Protein AF-A0A7X6V976-F1 (afdb_monom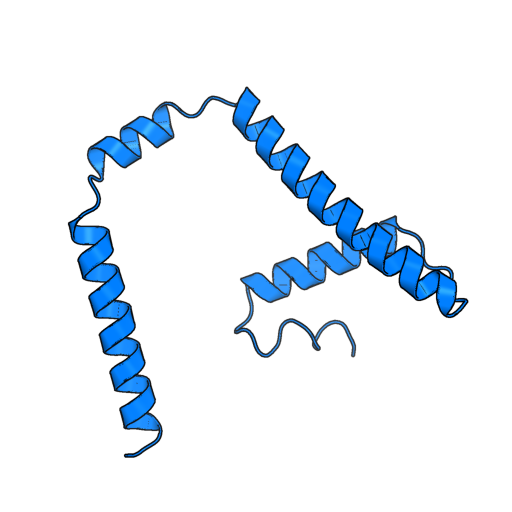er)

pLDDT: mean 83.41, std 12.26, range [44.69, 95.56]

Secondary structure (DSSP, 8-state):
--HHHHHHHHHHHHHHHHHHHHHH--HHHHHHHHHT--HHHHHHHHHHHHHHHHHHHHHHHHHHHHTT----HHHHHHHHHHHHHHHHHS-TTTTTTGGG-

Sequence (101 aa):
MNTKQKNALKLIFTTLLLVLLYRRMDWMRFASILRGIRPVPLLGFYFICILNMWMSSLRWRMLLQADDLHISTSKLFTSHWIASFFNFCMPSNIGGDVYRV

Solvent-accessible surface area (backbone atoms only — not comparable to full-atom values): 5809 Å² total; per-residue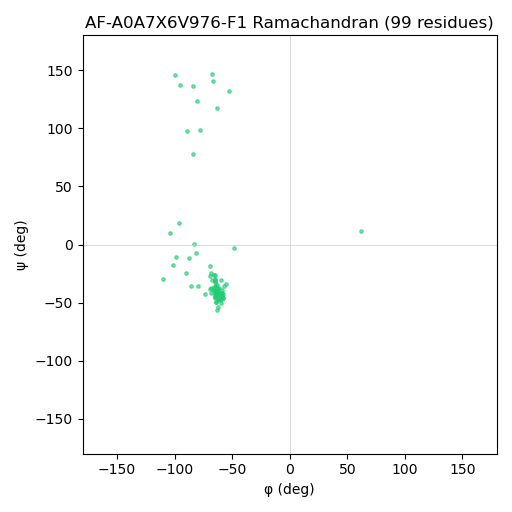 (Å²): 134,55,73,67,57,57,52,51,50,50,51,52,51,54,52,50,51,50,51,56,52,56,74,71,52,58,64,68,62,52,52,52,51,62,73,64,63,56,68,66,67,51,50,51,50,54,50,51,53,52,50,53,52,45,53,51,24,48,53,53,39,57,55,33,49,75,71,74,44,88,64,59,59,67,60,42,33,54,50,49,51,52,39,52,50,32,47,74,76,34,69,90,85,49,26,78,58,68,81,75,112

Mean predicted aligned error: 8.91 Å

Radius of gyration: 20.47 Å; Cα contacts (8 Å, |Δi|>4): 37; chains: 1; bounding box: 47×19×51 Å

Foldseek 3Di:
DDPVVVVVVVVVVVVVVVVVVVVPDDPVVVVVVVVVDDVVVVVVVVVVVLVVLLVVLVVVCVVCVVVVRRDDSVVSSVLSVQLVVLCVVDDNPCSNCVSVD

Structure (mmCIF, N/CA/C/O backbone):
data_AF-A0A7X6V976-F1
#
_entry.id   AF-A0A7X6V976-F1
#
loop_
_atom_site.group_PDB
_atom_site.id
_atom_site.type_symbol
_atom_site.label_atom_id
_atom_site.label_alt_id
_atom_site.label_comp_id
_atom_site.label_asym_id
_atom_site.label_entity_id
_atom_site.label_seq_id
_atom_site.pdbx_PDB_ins_code
_atom_site.Cartn_x
_atom_site.Cartn_y
_atom_site.Cartn_z
_atom_site.occupancy
_atom_site.B_iso_or_equiv
_atom_site.auth_seq_id
_atom_site.auth_comp_id
_atom_site.auth_asym_id
_atom_site.auth_atom_id
_atom_site.pdbx_PDB_model_num
ATOM 1 N N . MET A 1 1 ? -29.336 3.501 -24.821 1.00 56.59 1 MET A N 1
ATOM 2 C CA . MET A 1 1 ? -28.045 2.773 -24.871 1.00 56.59 1 MET A CA 1
ATOM 3 C C . MET A 1 1 ? -28.020 1.748 -23.749 1.00 56.59 1 MET A C 1
ATOM 5 O O . MET A 1 1 ? -28.111 2.128 -22.584 1.00 56.59 1 MET A O 1
ATOM 9 N N . ASN A 1 2 ? -28.012 0.469 -24.118 1.00 67.56 2 ASN A N 1
ATOM 10 C CA . ASN A 1 2 ? -28.249 -0.670 -23.229 1.00 67.56 2 ASN A CA 1
ATOM 11 C C . ASN A 1 2 ? -27.096 -0.818 -22.209 1.00 67.56 2 ASN A C 1
ATOM 13 O O . ASN A 1 2 ? -25.947 -0.522 -22.548 1.00 67.56 2 ASN A O 1
ATOM 17 N N . THR A 1 3 ? -27.352 -1.272 -20.977 1.00 72.75 3 THR A N 1
ATOM 18 C CA . THR A 1 3 ? -26.330 -1.348 -19.902 1.00 72.75 3 THR A CA 1
ATOM 19 C C . THR A 1 3 ? -25.102 -2.166 -20.327 1.00 72.75 3 THR A C 1
ATOM 21 O O . THR A 1 3 ? -23.966 -1.797 -20.033 1.00 72.75 3 THR A O 1
ATOM 24 N N . LYS A 1 4 ? -25.316 -3.206 -21.144 1.00 76.56 4 LYS A N 1
ATOM 25 C CA . LYS A 1 4 ? -24.248 -4.021 -21.748 1.00 76.56 4 LYS A CA 1
ATOM 26 C C . LYS A 1 4 ? -23.342 -3.221 -22.699 1.00 76.56 4 LYS A C 1
ATOM 28 O O . LYS A 1 4 ? -22.129 -3.390 -22.665 1.00 76.56 4 LYS A O 1
ATOM 33 N N . GLN A 1 5 ? -23.907 -2.308 -23.494 1.00 78.69 5 GLN A N 1
ATOM 34 C CA . GLN A 1 5 ? -23.151 -1.472 -24.440 1.00 78.69 5 GLN A CA 1
ATOM 35 C C . GLN A 1 5 ? -22.273 -0.443 -23.715 1.00 78.69 5 GLN A C 1
ATOM 37 O O . GLN A 1 5 ? -21.138 -0.207 -24.118 1.00 78.69 5 GLN A O 1
ATOM 42 N N . LYS A 1 6 ? -22.766 0.136 -22.611 1.00 81.31 6 LYS A N 1
ATOM 43 C CA . LYS A 1 6 ? -21.985 1.069 -21.781 1.00 81.31 6 LYS A CA 1
ATOM 44 C C . LYS A 1 6 ? -20.784 0.377 -21.127 1.00 81.31 6 LYS A C 1
ATOM 46 O O . LYS A 1 6 ? -19.694 0.942 -21.115 1.00 81.31 6 LYS A O 1
ATOM 51 N N . ASN A 1 7 ? -20.967 -0.843 -20.620 1.00 87.25 7 ASN A N 1
ATOM 52 C CA . ASN A 1 7 ? -19.885 -1.611 -19.998 1.00 87.25 7 ASN A CA 1
ATOM 53 C C . ASN A 1 7 ? -18.839 -2.059 -21.025 1.00 87.25 7 ASN A C 1
ATOM 55 O O . ASN A 1 7 ? -17.647 -1.928 -20.764 1.00 87.25 7 ASN A O 1
ATOM 59 N N . ALA A 1 8 ? -19.273 -2.511 -22.206 1.00 91.00 8 ALA A N 1
ATOM 60 C CA . ALA A 1 8 ? -18.367 -2.859 -23.298 1.00 91.00 8 ALA A CA 1
ATOM 61 C C . ALA A 1 8 ? -17.519 -1.655 -23.743 1.00 91.00 8 ALA A C 1
ATOM 63 O O . ALA A 1 8 ? -16.307 -1.781 -23.886 1.00 91.00 8 ALA A O 1
ATOM 64 N N . LEU A 1 9 ? -18.128 -0.471 -23.883 1.00 91.81 9 LEU A N 1
ATOM 65 C CA . LEU A 1 9 ? -17.403 0.747 -24.252 1.00 91.81 9 LEU A CA 1
ATOM 66 C C . LEU A 1 9 ? -16.374 1.155 -23.189 1.00 91.81 9 LEU A C 1
ATOM 68 O O . LEU A 1 9 ? -15.245 1.492 -23.536 1.00 91.81 9 LEU A O 1
ATOM 72 N N . LYS A 1 10 ? -16.740 1.089 -21.901 1.00 88.19 10 LYS A N 1
ATOM 73 C CA . LYS A 1 10 ? -15.798 1.330 -20.796 1.00 88.19 10 LYS A CA 1
ATOM 74 C C . LYS A 1 10 ? -14.619 0.366 -20.854 1.00 88.19 10 LYS A C 1
ATOM 76 O O . LYS A 1 10 ? -13.485 0.811 -20.752 1.00 88.19 10 LYS A O 1
ATOM 81 N N . LEU A 1 11 ? -14.885 -0.924 -21.060 1.00 93.44 11 LEU A N 1
ATOM 82 C CA . LEU A 1 11 ? -13.843 -1.943 -21.132 1.00 93.44 11 LEU A CA 1
ATOM 83 C C . LEU A 1 11 ? -12.889 -1.677 -22.301 1.00 93.44 11 LEU A C 1
ATOM 85 O O . LEU A 1 11 ? -11.683 -1.631 -22.091 1.00 93.44 11 LEU A O 1
ATOM 89 N N . ILE A 1 12 ? -13.421 -1.391 -23.493 1.00 95.06 12 ILE A N 1
ATOM 90 C CA . ILE A 1 12 ? -12.618 -1.026 -24.669 1.00 95.06 12 ILE A CA 1
ATOM 91 C C . ILE A 1 12 ? -11.773 0.219 -24.389 1.00 95.06 12 ILE A C 1
ATOM 93 O O . ILE A 1 12 ? -10.584 0.231 -24.696 1.00 95.06 12 ILE A O 1
ATOM 97 N N . PHE A 1 13 ? -12.358 1.254 -23.785 1.00 95.25 13 PHE A N 1
ATOM 98 C CA . PHE A 1 13 ? -11.645 2.489 -23.471 1.00 95.25 13 PHE A CA 1
ATOM 99 C C . PHE A 1 13 ? -10.526 2.263 -22.444 1.00 95.25 13 PHE A C 1
ATOM 101 O O . PHE A 1 13 ? -9.404 2.722 -22.651 1.00 95.25 13 PHE A O 1
ATOM 108 N N . THR A 1 14 ? -10.793 1.508 -21.374 1.00 93.56 14 THR A N 1
ATOM 109 C CA . THR A 1 14 ? -9.783 1.136 -20.374 1.00 93.56 14 THR A CA 1
ATOM 110 C C . THR A 1 14 ? -8.664 0.308 -21.002 1.00 93.56 14 THR A C 1
ATOM 112 O O . THR A 1 14 ? -7.493 0.618 -2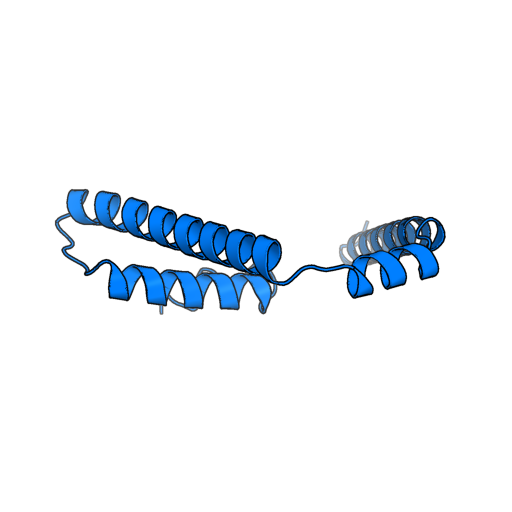0.789 1.00 93.56 14 THR A O 1
ATOM 115 N N . THR A 1 15 ? -8.988 -0.698 -21.819 1.00 95.31 15 THR A N 1
ATOM 116 C CA . THR A 1 15 ? -7.986 -1.513 -22.519 1.00 95.31 15 THR A CA 1
ATOM 117 C C . THR A 1 15 ? -7.155 -0.672 -23.483 1.00 95.31 15 THR A C 1
ATOM 119 O O . THR 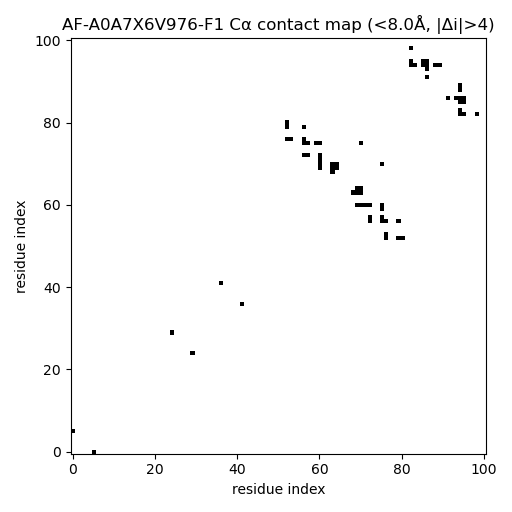A 1 15 ? -5.932 -0.777 -23.473 1.00 95.31 15 THR A O 1
ATOM 122 N N . LEU A 1 16 ? -7.785 0.201 -24.274 1.00 95.56 16 LEU A N 1
ATOM 123 C CA . LEU A 1 16 ? -7.090 1.108 -25.186 1.00 95.56 16 LEU A CA 1
ATOM 124 C C . LEU A 1 16 ? -6.103 2.001 -24.427 1.00 95.56 16 LEU A C 1
ATOM 126 O O . LEU A 1 16 ? -4.954 2.143 -24.840 1.00 95.56 16 LEU A O 1
ATOM 130 N N . LEU A 1 17 ? -6.537 2.571 -23.303 1.00 94.50 17 LEU A N 1
ATOM 131 C CA . LEU A 1 17 ? -5.711 3.447 -22.481 1.00 94.50 17 LEU A CA 1
ATOM 132 C C . LEU A 1 17 ? -4.519 2.696 -21.872 1.00 94.50 17 LEU A C 1
ATOM 134 O O . LEU A 1 17 ? -3.397 3.198 -21.926 1.00 94.50 17 LEU A O 1
ATOM 138 N N . LEU A 1 18 ? -4.730 1.471 -21.379 1.00 94.88 18 LEU A N 1
ATOM 139 C CA . LEU A 1 18 ? -3.650 0.607 -20.895 1.00 94.88 18 LEU A CA 1
ATOM 140 C C . LEU A 1 18 ? -2.658 0.262 -22.011 1.00 94.88 18 LEU A C 1
ATOM 142 O O . LEU A 1 18 ? -1.453 0.393 -21.814 1.00 94.88 18 LEU A O 1
ATOM 146 N N . VAL A 1 19 ? -3.137 -0.120 -23.197 1.00 95.12 19 VAL A N 1
ATOM 147 C CA . VAL A 1 19 ? -2.269 -0.432 -24.345 1.00 95.12 19 VAL A CA 1
ATOM 148 C C . VAL A 1 19 ? -1.440 0.786 -24.751 1.00 95.12 19 VAL A C 1
ATOM 150 O O . VAL A 1 19 ? -0.236 0.661 -24.973 1.00 95.12 19 VAL A O 1
ATOM 153 N N . LEU A 1 20 ? -2.046 1.975 -24.810 1.00 94.56 20 LEU A N 1
ATOM 154 C CA . LEU A 1 20 ? -1.328 3.213 -25.119 1.00 94.56 20 LEU A CA 1
ATOM 155 C C . LEU A 1 20 ? -0.259 3.539 -24.070 1.00 94.56 20 LEU A C 1
ATOM 157 O O . LEU A 1 20 ? 0.849 3.932 -24.445 1.00 94.56 20 LEU A O 1
ATOM 161 N N . LEU A 1 21 ? -0.570 3.349 -22.785 1.00 93.00 21 LEU A N 1
ATOM 162 C CA . LEU A 1 21 ? 0.368 3.544 -21.682 1.00 93.00 21 LEU A CA 1
ATOM 163 C C . LEU A 1 21 ? 1.555 2.580 -21.799 1.00 93.00 21 LEU A C 1
ATOM 165 O O . LEU A 1 21 ? 2.701 3.022 -21.861 1.00 93.00 21 LEU A O 1
ATOM 169 N N . TYR A 1 22 ? 1.288 1.277 -21.910 1.00 91.19 22 TYR A N 1
ATOM 170 C CA . TYR A 1 22 ? 2.328 0.251 -21.994 1.00 91.19 22 TYR A CA 1
ATOM 171 C C . TYR A 1 22 ? 3.176 0.364 -23.261 1.00 91.19 22 TYR A C 1
ATOM 173 O O . TYR A 1 22 ? 4.371 0.087 -23.218 1.00 91.19 22 TYR A O 1
ATOM 181 N N . ARG A 1 23 ? 2.611 0.841 -24.377 1.00 91.50 23 ARG A N 1
ATOM 182 C CA . ARG A 1 23 ? 3.381 1.091 -25.606 1.00 91.50 23 ARG A CA 1
ATOM 183 C C . ARG A 1 23 ? 4.406 2.218 -25.444 1.00 91.50 23 ARG A C 1
ATOM 185 O O . ARG A 1 23 ? 5.388 2.257 -26.178 1.00 91.50 23 ARG A O 1
ATOM 192 N N . ARG A 1 24 ? 4.171 3.159 -24.525 1.00 88.69 24 ARG A N 1
ATOM 193 C CA . ARG A 1 24 ? 5.108 4.248 -24.201 1.00 88.69 24 ARG A CA 1
ATOM 194 C C . ARG A 1 24 ? 6.126 3.850 -23.128 1.00 88.69 24 ARG A C 1
ATOM 196 O O . ARG A 1 24 ? 7.072 4.604 -22.915 1.00 88.69 24 ARG A O 1
ATOM 203 N N . MET A 1 25 ? 5.945 2.714 -22.450 1.00 88.94 25 MET A N 1
ATOM 204 C CA . MET A 1 25 ? 6.864 2.260 -21.410 1.00 88.94 25 MET A CA 1
ATOM 205 C C . MET A 1 25 ? 8.089 1.576 -22.016 1.00 88.94 25 MET A C 1
ATOM 207 O O . MET A 1 25 ? 7.984 0.588 -22.737 1.00 88.94 25 MET A O 1
ATOM 211 N N . ASP A 1 26 ? 9.269 2.085 -21.669 1.00 89.81 26 ASP A N 1
ATOM 212 C CA . ASP A 1 26 ? 10.532 1.407 -21.937 1.00 89.81 26 ASP A CA 1
ATOM 213 C C . ASP A 1 26 ? 10.737 0.293 -20.901 1.00 89.81 26 ASP A C 1
ATOM 215 O O . ASP A 1 26 ? 11.163 0.523 -19.764 1.00 89.81 26 ASP A O 1
ATOM 219 N N . TRP A 1 27 ? 10.409 -0.931 -21.309 1.00 88.31 27 TRP A N 1
ATOM 220 C CA . TRP A 1 27 ? 10.545 -2.130 -20.485 1.00 88.31 27 TRP A CA 1
ATOM 221 C C . TRP A 1 27 ? 11.988 -2.395 -20.044 1.00 88.31 27 TRP A C 1
ATOM 223 O O . TRP A 1 27 ? 12.207 -2.918 -18.949 1.00 88.31 27 TRP A O 1
ATOM 233 N N . MET A 1 28 ? 12.978 -2.009 -20.854 1.00 88.44 28 MET A N 1
ATOM 234 C CA . MET A 1 28 ? 14.389 -2.232 -20.545 1.00 88.44 28 MET A CA 1
ATOM 235 C C . MET A 1 28 ? 14.856 -1.278 -19.446 1.00 88.44 28 MET A C 1
ATOM 237 O O . MET A 1 28 ? 15.504 -1.700 -18.483 1.00 88.44 28 MET A O 1
ATOM 241 N N . ARG A 1 29 ? 14.446 -0.008 -19.531 1.00 88.44 29 ARG A N 1
ATOM 242 C CA . ARG A 1 29 ? 14.679 0.980 -18.471 1.00 88.44 29 ARG A CA 1
ATOM 243 C C . ARG A 1 29 ? 13.916 0.643 -17.188 1.00 88.44 29 ARG A C 1
ATOM 245 O O . ARG A 1 29 ? 14.441 0.833 -16.096 1.00 88.44 29 ARG A O 1
ATOM 252 N N . PHE A 1 30 ? 12.703 0.108 -17.291 1.00 89.25 30 PHE A N 1
ATOM 253 C CA . PHE A 1 30 ? 11.956 -0.363 -16.123 1.00 89.25 30 PHE A CA 1
ATOM 254 C C . PHE A 1 30 ? 12.682 -1.516 -15.408 1.00 89.25 30 PHE A C 1
ATOM 256 O O . PHE A 1 30 ? 12.844 -1.490 -14.186 1.00 89.25 30 PHE A O 1
ATOM 263 N N . ALA A 1 31 ? 13.196 -2.491 -16.164 1.00 90.62 31 ALA A N 1
ATOM 264 C CA . ALA A 1 31 ? 13.957 -3.608 -15.611 1.00 90.62 31 ALA A CA 1
ATOM 265 C C . ALA A 1 31 ? 15.278 -3.166 -14.957 1.00 90.62 31 ALA A C 1
ATOM 267 O O . ALA A 1 31 ? 15.666 -3.721 -13.926 1.00 90.62 31 ALA A O 1
ATOM 268 N N . SER A 1 32 ? 15.969 -2.164 -15.512 1.00 90.81 32 SER A N 1
ATOM 269 C CA . SER A 1 32 ? 17.196 -1.640 -14.900 1.00 90.81 32 SER A CA 1
ATOM 270 C C . SER A 1 32 ? 16.920 -0.902 -13.588 1.00 90.81 32 SER A C 1
ATOM 272 O O . SER A 1 32 ? 17.666 -1.088 -12.627 1.00 90.81 32 SER A O 1
ATOM 274 N N . ILE A 1 33 ? 15.812 -0.158 -13.499 1.00 89.69 33 ILE A N 1
ATOM 275 C CA . ILE A 1 33 ? 15.354 0.464 -12.247 1.00 89.69 33 ILE A CA 1
ATOM 276 C C . ILE A 1 33 ? 15.061 -0.607 -11.191 1.00 89.69 33 ILE A C 1
ATOM 278 O O . ILE A 1 33 ? 15.544 -0.487 -10.068 1.00 89.69 33 ILE A O 1
ATOM 282 N N . LEU A 1 34 ? 14.338 -1.674 -11.555 1.00 88.44 34 LEU A N 1
ATOM 283 C CA . LEU A 1 34 ? 14.037 -2.802 -10.661 1.00 88.44 34 LEU A CA 1
ATOM 284 C C . LEU A 1 34 ? 15.303 -3.474 -10.113 1.00 88.44 34 LEU A C 1
ATOM 286 O O . LEU A 1 34 ? 15.379 -3.767 -8.922 1.00 88.44 34 LEU A O 1
ATOM 290 N N . ARG A 1 35 ? 16.319 -3.681 -10.957 1.00 90.50 35 ARG A N 1
ATOM 291 C CA . ARG A 1 35 ? 17.614 -4.244 -10.528 1.00 90.50 35 ARG A CA 1
ATOM 292 C C . ARG A 1 35 ? 18.418 -3.286 -9.648 1.00 90.50 35 ARG A C 1
ATOM 294 O O . ARG A 1 35 ? 19.225 -3.737 -8.844 1.00 90.50 35 ARG A O 1
ATOM 301 N N . GLY A 1 36 ? 18.209 -1.979 -9.800 1.00 89.88 36 GLY A N 1
ATOM 302 C CA . GLY A 1 36 ? 18.856 -0.937 -9.005 1.00 89.88 36 GLY A CA 1
ATOM 303 C C . GLY A 1 36 ? 18.193 -0.660 -7.652 1.00 89.88 36 GLY A C 1
ATOM 304 O O . GLY A 1 36 ? 18.664 0.223 -6.930 1.00 89.88 36 GLY A O 1
ATOM 305 N N . ILE A 1 37 ? 17.111 -1.368 -7.298 1.00 89.62 37 ILE A N 1
ATOM 306 C CA . ILE A 1 37 ? 16.401 -1.152 -6.033 1.00 89.62 37 ILE A CA 1
ATOM 307 C C . ILE A 1 37 ? 17.333 -1.472 -4.864 1.00 89.62 37 ILE A C 1
ATOM 309 O O . ILE A 1 37 ? 17.768 -2.604 -4.664 1.00 89.62 37 ILE A O 1
ATOM 313 N N . ARG A 1 38 ? 17.613 -0.450 -4.052 1.00 90.44 38 ARG A N 1
ATOM 314 C CA . ARG A 1 38 ? 18.364 -0.608 -2.808 1.00 90.44 38 ARG A CA 1
ATOM 315 C C . ARG A 1 38 ? 17.413 -1.044 -1.685 1.00 90.44 38 ARG A C 1
ATOM 317 O O . ARG A 1 38 ? 16.351 -0.438 -1.535 1.00 90.44 38 ARG A O 1
ATOM 324 N N . PRO A 1 39 ? 17.795 -2.018 -0.843 1.00 87.62 39 PRO A N 1
ATOM 325 C CA . PRO A 1 39 ? 16.915 -2.541 0.204 1.00 87.62 39 PRO A CA 1
ATOM 326 C C . PRO A 1 39 ? 16.621 -1.516 1.309 1.00 87.62 39 PRO A C 1
ATOM 328 O O . PRO A 1 39 ? 15.533 -1.511 1.869 1.00 87.62 39 PRO A O 1
ATOM 331 N N . VAL A 1 40 ? 17.555 -0.605 1.600 1.00 92.38 40 VAL A N 1
ATOM 332 C CA . VAL A 1 40 ? 17.412 0.397 2.672 1.00 92.38 40 VAL A CA 1
ATOM 333 C C . VAL A 1 40 ? 16.243 1.371 2.438 1.00 92.38 40 VAL A C 1
ATOM 335 O O . VAL A 1 40 ? 15.359 1.438 3.292 1.00 92.38 40 VAL A O 1
ATOM 338 N N . PRO A 1 41 ? 16.162 2.106 1.308 1.00 91.31 41 PRO A N 1
ATOM 339 C CA . PRO A 1 41 ? 15.013 2.975 1.047 1.00 91.31 41 PRO A CA 1
ATOM 340 C C . PRO A 1 41 ? 13.707 2.188 0.887 1.00 91.31 41 PRO A C 1
ATOM 342 O O . PRO A 1 41 ? 12.648 2.695 1.248 1.00 91.31 41 PRO A O 1
ATOM 345 N N . LEU A 1 42 ? 13.773 0.942 0.407 1.00 92.06 42 LEU A N 1
ATOM 346 C CA . LEU A 1 42 ? 12.607 0.068 0.309 1.00 92.06 42 LEU A CA 1
ATOM 347 C C . LEU A 1 42 ? 12.043 -0.277 1.697 1.00 92.06 42 LEU A C 1
ATOM 349 O O . LEU A 1 42 ? 10.839 -0.170 1.915 1.00 92.06 42 LEU A O 1
ATOM 353 N N . LEU A 1 43 ? 12.904 -0.623 2.658 1.00 94.38 43 LEU A N 1
ATOM 354 C CA . LEU A 1 43 ? 12.500 -0.840 4.050 1.00 94.38 43 LEU A CA 1
ATOM 355 C C . LEU A 1 43 ? 11.918 0.431 4.676 1.00 94.38 43 LEU A C 1
ATOM 357 O O . LEU A 1 43 ? 10.896 0.358 5.355 1.00 94.38 43 LEU A O 1
ATOM 361 N N . GLY A 1 44 ? 12.518 1.595 4.404 1.00 95.25 44 GLY A N 1
ATOM 362 C CA . GLY A 1 44 ? 11.976 2.886 4.836 1.00 95.25 44 GLY A CA 1
ATOM 363 C C . GLY A 1 44 ? 10.564 3.135 4.297 1.00 95.25 44 GLY A C 1
ATOM 364 O O . GLY A 1 44 ? 9.675 3.520 5.053 1.00 95.25 44 GLY A O 1
ATOM 365 N N . PHE A 1 45 ? 10.330 2.839 3.016 1.00 93.94 45 PHE A N 1
ATOM 366 C CA . PHE A 1 45 ? 9.003 2.913 2.404 1.00 93.94 45 PHE A CA 1
ATOM 367 C C . PHE A 1 45 ? 7.997 1.986 3.101 1.00 93.94 45 PHE A C 1
ATOM 369 O O . PHE A 1 45 ? 6.938 2.451 3.525 1.00 93.94 45 PHE A O 1
ATOM 376 N N . TYR A 1 46 ? 8.341 0.709 3.301 1.00 93.38 46 TYR A N 1
ATOM 377 C CA . TYR A 1 46 ? 7.470 -0.228 4.022 1.00 93.38 46 TYR A CA 1
ATOM 378 C C . TYR A 1 46 ? 7.160 0.244 5.445 1.00 93.38 46 TYR A C 1
ATOM 380 O O . TYR A 1 46 ? 6.010 0.175 5.879 1.00 93.38 46 TYR A O 1
ATOM 388 N N . PHE A 1 47 ? 8.158 0.769 6.157 1.00 95.12 47 PHE A N 1
ATOM 389 C CA . PHE A 1 47 ? 7.975 1.294 7.505 1.00 95.12 47 PHE A CA 1
ATOM 390 C C . PHE A 1 47 ? 7.000 2.478 7.529 1.00 95.12 47 PHE A C 1
ATOM 392 O O . PHE A 1 47 ? 6.090 2.502 8.356 1.00 95.12 47 PHE A O 1
ATOM 399 N N . ILE A 1 48 ? 7.129 3.415 6.585 1.00 95.44 48 ILE A N 1
ATOM 400 C CA . ILE A 1 48 ? 6.204 4.549 6.438 1.00 95.44 48 ILE A CA 1
ATOM 401 C C . ILE A 1 48 ? 4.780 4.061 6.137 1.00 95.44 48 ILE A C 1
ATOM 403 O O . ILE A 1 48 ? 3.830 4.571 6.732 1.00 95.44 48 ILE A O 1
ATOM 407 N N . CYS A 1 49 ? 4.611 3.062 5.266 1.00 92.44 49 CYS A N 1
ATOM 408 C CA . CYS A 1 49 ? 3.298 2.480 4.972 1.00 92.44 49 CYS A CA 1
ATOM 409 C C . CYS A 1 49 ? 2.656 1.843 6.213 1.00 92.44 49 CYS A C 1
ATOM 411 O O . CYS A 1 49 ? 1.486 2.096 6.498 1.00 92.44 49 CYS A O 1
ATOM 413 N N . ILE A 1 50 ? 3.421 1.065 6.986 1.00 91.81 50 ILE A N 1
ATOM 414 C CA . ILE A 1 50 ? 2.945 0.457 8.238 1.00 91.81 50 ILE A CA 1
ATOM 415 C C . ILE A 1 50 ? 2.568 1.544 9.254 1.00 91.81 50 ILE A C 1
ATOM 417 O O . ILE A 1 50 ? 1.511 1.457 9.881 1.00 91.81 50 ILE A O 1
ATOM 421 N N . LEU A 1 51 ? 3.380 2.596 9.382 1.00 92.81 51 LEU A N 1
ATOM 422 C CA . LEU A 1 51 ? 3.082 3.746 10.240 1.00 92.81 51 LEU A CA 1
ATOM 423 C C . LEU A 1 51 ? 1.802 4.468 9.815 1.00 92.81 51 LEU A C 1
ATOM 425 O O . LEU A 1 51 ? 0.980 4.802 10.664 1.00 92.81 51 LEU A O 1
ATOM 429 N N . ASN A 1 52 ? 1.607 4.692 8.516 1.00 91.31 52 ASN A N 1
ATOM 430 C CA . ASN A 1 52 ? 0.398 5.316 7.984 1.00 91.31 52 ASN A CA 1
ATOM 431 C C . ASN A 1 52 ? -0.859 4.495 8.324 1.00 91.31 52 ASN A C 1
ATOM 433 O O . ASN A 1 52 ? -1.862 5.037 8.797 1.00 91.31 52 ASN A O 1
ATOM 437 N N . MET A 1 53 ? -0.763 3.176 8.163 1.00 87.69 53 MET A N 1
ATOM 438 C CA . MET A 1 53 ? -1.805 2.215 8.518 1.00 87.69 53 MET A CA 1
ATOM 439 C C . MET A 1 53 ? -2.101 2.236 10.029 1.00 87.69 53 MET A C 1
ATOM 441 O O . MET A 1 53 ? -3.259 2.249 10.455 1.00 87.69 53 MET A O 1
ATOM 445 N N . TRP A 1 54 ? -1.055 2.312 10.858 1.00 88.38 54 TRP A N 1
ATOM 446 C CA . TRP A 1 54 ? -1.179 2.412 12.313 1.00 88.38 54 TRP A CA 1
ATOM 447 C C . TRP A 1 54 ? -1.847 3.722 12.736 1.00 88.38 54 TRP A C 1
ATOM 449 O O . TRP A 1 54 ? -2.797 3.705 13.520 1.00 88.38 54 TRP A O 1
ATOM 459 N N . MET A 1 55 ? -1.427 4.853 12.167 1.00 88.94 55 MET A N 1
ATOM 460 C CA . MET A 1 55 ? -2.045 6.160 12.412 1.00 88.94 55 MET A CA 1
ATOM 461 C C . MET A 1 55 ? -3.530 6.170 12.037 1.00 88.94 55 MET A C 1
ATOM 463 O O . MET A 1 55 ? -4.348 6.725 12.772 1.00 88.94 55 MET A O 1
ATOM 467 N N . SER A 1 56 ? -3.903 5.510 10.940 1.00 85.62 56 SER A N 1
ATOM 468 C CA . SER A 1 56 ? -5.308 5.348 10.555 1.00 85.62 56 SER A CA 1
ATOM 469 C C . SER A 1 56 ? -6.091 4.553 11.601 1.00 85.62 56 SER A C 1
ATOM 471 O O . SER A 1 56 ? -7.171 4.980 12.005 1.00 85.62 56 SER A O 1
ATOM 473 N N . SER A 1 57 ? -5.526 3.463 12.133 1.00 85.75 57 SER A N 1
ATOM 474 C CA . SER A 1 57 ? -6.162 2.699 13.219 1.00 85.75 57 SER A CA 1
ATOM 475 C C . SER A 1 57 ? -6.309 3.502 14.522 1.00 85.75 57 SER A C 1
ATOM 477 O O . SER A 1 57 ? -7.316 3.372 15.218 1.00 85.75 57 SER A O 1
ATOM 479 N N . LEU A 1 58 ? -5.351 4.387 14.834 1.00 86.12 58 LEU A N 1
ATOM 480 C CA . LEU A 1 58 ? -5.425 5.279 15.996 1.00 86.12 58 LEU A CA 1
ATOM 481 C C . LEU A 1 58 ? -6.552 6.305 15.865 1.00 86.12 58 LEU A C 1
ATOM 483 O O . LEU A 1 58 ? -7.242 6.560 16.849 1.00 86.12 58 LEU A O 1
ATOM 487 N N . ARG A 1 59 ? -6.778 6.855 14.665 1.00 86.94 59 ARG A N 1
ATOM 488 C CA . ARG A 1 59 ? -7.917 7.752 14.403 1.00 86.94 59 ARG A CA 1
ATOM 489 C C . ARG A 1 59 ? -9.247 7.056 14.682 1.00 86.94 59 ARG A C 1
ATOM 491 O O . ARG A 1 59 ? -10.097 7.626 15.356 1.00 86.94 59 ARG A O 1
ATOM 498 N N . TRP A 1 60 ? -9.394 5.807 14.240 1.00 84.69 60 TRP A N 1
ATOM 499 C CA . TRP A 1 60 ? -10.582 5.003 14.541 1.00 84.69 60 TRP A CA 1
ATOM 500 C C . TRP A 1 60 ? -10.730 4.717 16.032 1.00 84.69 60 TRP A C 1
ATOM 502 O O . TRP A 1 60 ? -11.842 4.755 16.547 1.00 84.69 60 TRP A O 1
ATOM 512 N N . ARG A 1 61 ? -9.623 4.497 16.750 1.00 85.12 61 ARG A N 1
ATOM 513 C CA . ARG A 1 61 ? -9.663 4.355 18.209 1.00 85.12 61 ARG A CA 1
ATOM 514 C C . ARG A 1 61 ? -10.154 5.628 18.892 1.00 85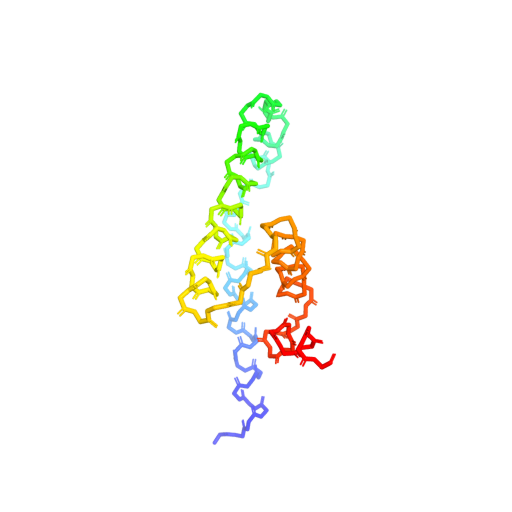.12 61 ARG A C 1
ATOM 516 O O . ARG A 1 61 ? -10.967 5.530 19.797 1.00 85.12 61 ARG A O 1
ATOM 523 N N . MET A 1 62 ? -9.665 6.796 18.475 1.00 84.81 62 MET A N 1
ATOM 524 C CA . MET A 1 62 ? -10.102 8.083 19.033 1.00 84.81 62 MET A CA 1
ATOM 525 C C . MET A 1 62 ? -11.594 8.323 18.786 1.00 84.81 62 MET A C 1
ATOM 527 O O . MET A 1 62 ? -12.281 8.805 19.678 1.00 84.81 62 MET A O 1
ATOM 531 N N . LEU A 1 63 ? -12.097 7.938 17.609 1.00 87.56 63 LEU A N 1
ATOM 532 C CA . LEU A 1 63 ? -13.524 8.005 17.299 1.00 87.56 63 LEU A CA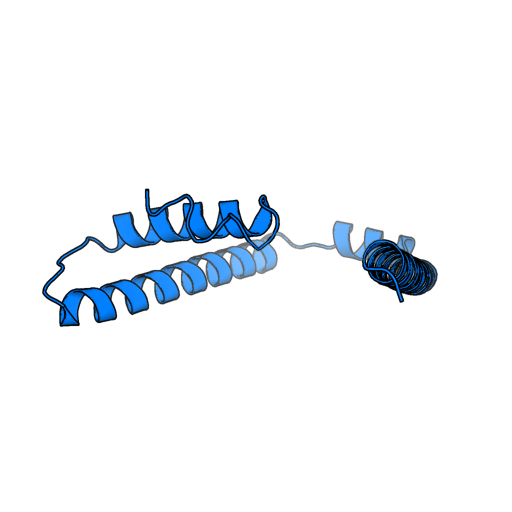 1
ATOM 533 C C . LEU A 1 63 ? -14.342 7.073 18.204 1.00 87.56 63 LEU A C 1
ATOM 535 O O . LEU A 1 63 ? -15.287 7.514 18.837 1.00 87.56 63 LEU A O 1
ATOM 539 N N . LEU A 1 64 ? -13.938 5.806 18.324 1.00 86.12 64 LEU A N 1
ATOM 540 C CA . LEU A 1 64 ? -14.636 4.821 19.159 1.00 86.12 64 LEU A CA 1
ATOM 541 C C . LEU A 1 64 ? -14.596 5.171 20.651 1.00 86.12 64 LEU A C 1
ATOM 543 O O . LEU A 1 64 ? -15.551 4.901 21.369 1.00 86.12 64 LEU A O 1
ATOM 547 N N . GLN A 1 65 ? -13.517 5.804 21.113 1.00 87.19 65 GLN A N 1
ATOM 548 C CA . GLN A 1 65 ? -13.426 6.326 22.477 1.00 87.19 65 GLN A CA 1
ATOM 549 C C . GLN A 1 65 ? -14.433 7.449 22.746 1.00 87.19 65 GLN A C 1
ATOM 551 O O . GLN A 1 65 ? -14.884 7.573 23.879 1.00 87.19 65 GLN A O 1
ATOM 556 N N . ALA A 1 66 ? -14.802 8.243 21.736 1.00 87.31 66 ALA A N 1
ATOM 557 C CA . ALA A 1 66 ? -15.856 9.246 21.883 1.00 87.31 66 ALA A CA 1
ATOM 558 C C . ALA A 1 66 ? -17.248 8.610 22.073 1.00 87.31 66 ALA A C 1
ATOM 560 O O . ALA A 1 66 ? -18.105 9.224 22.700 1.00 87.31 66 ALA A O 1
ATOM 561 N N . ASP A 1 67 ? -17.439 7.376 21.595 1.00 86.75 67 ASP A N 1
ATOM 562 C CA . ASP A 1 67 ? -18.656 6.563 21.756 1.00 86.75 67 ASP A CA 1
ATOM 563 C C . ASP A 1 67 ? -18.565 5.563 22.937 1.00 86.75 67 ASP A C 1
ATOM 565 O O . ASP A 1 67 ? -19.298 4.575 22.979 1.00 86.75 67 ASP A O 1
ATOM 569 N N . ASP A 1 68 ? -17.641 5.773 23.887 1.00 85.31 68 ASP A N 1
ATOM 570 C CA . ASP A 1 68 ? -17.394 4.915 25.069 1.00 85.31 68 ASP A CA 1
ATOM 571 C C . ASP A 1 68 ? -16.948 3.460 24.751 1.00 85.31 68 ASP A C 1
ATOM 573 O O . ASP A 1 68 ? -16.835 2.585 25.618 1.00 85.31 68 ASP A O 1
ATOM 577 N N . LEU A 1 69 ? -16.603 3.176 23.490 1.00 81.50 69 LEU A N 1
ATOM 578 C CA . LEU A 1 69 ? -16.156 1.861 23.026 1.00 81.50 69 LEU A CA 1
ATOM 579 C C . LEU A 1 69 ? -14.635 1.710 23.154 1.00 81.50 69 LEU A C 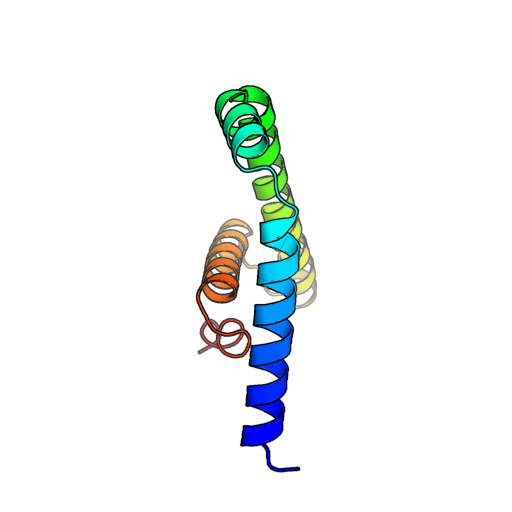1
ATOM 581 O O . LEU A 1 69 ? -13.839 2.086 22.287 1.00 81.50 69 LEU A O 1
ATOM 585 N N . HIS A 1 70 ? -14.217 1.065 24.237 1.00 79.00 70 HIS A N 1
ATOM 586 C CA . HIS A 1 70 ? -12.810 0.837 24.558 1.00 79.00 70 HIS A CA 1
ATOM 587 C C . HIS A 1 70 ? -12.238 -0.401 23.844 1.00 79.00 70 HIS A C 1
ATOM 589 O O . HIS A 1 70 ? -12.047 -1.466 24.434 1.00 79.00 70 HIS A O 1
ATOM 595 N N . ILE A 1 71 ? -11.928 -0.265 22.551 1.00 82.00 71 ILE A N 1
ATOM 596 C CA . ILE A 1 71 ? -11.265 -1.313 21.756 1.00 82.00 71 ILE A CA 1
ATOM 597 C C . ILE A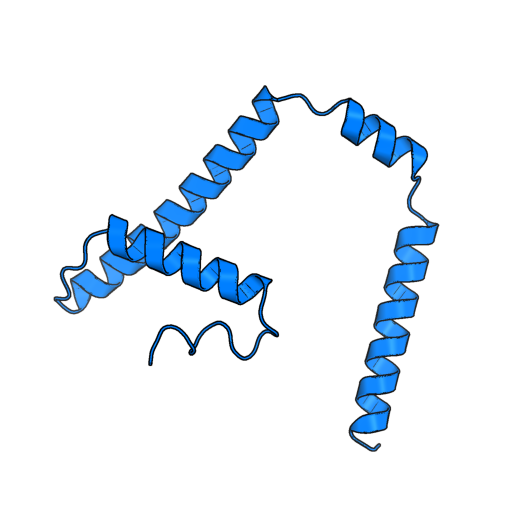 1 71 ? -9.746 -1.080 21.719 1.00 82.00 71 ILE A C 1
ATOM 599 O O . ILE A 1 71 ? -9.265 0.041 21.538 1.00 82.00 71 ILE A O 1
ATOM 603 N N . SER A 1 72 ? -8.956 -2.149 21.868 1.00 84.06 72 SER A N 1
ATOM 604 C CA . SER A 1 72 ? -7.494 -2.060 21.801 1.00 84.06 72 SER A CA 1
ATOM 605 C C . SER A 1 72 ? -7.006 -1.690 20.393 1.00 84.06 72 SER A C 1
ATOM 607 O O . SER A 1 72 ? -7.499 -2.207 19.388 1.00 84.06 72 SER A O 1
ATOM 609 N N . THR A 1 73 ? -5.977 -0.836 20.303 1.00 80.19 73 THR A N 1
ATOM 610 C CA . THR A 1 73 ? -5.399 -0.412 19.010 1.00 80.19 73 THR A CA 1
ATOM 611 C C . THR A 1 73 ? -4.924 -1.595 18.178 1.00 80.19 73 THR A C 1
ATOM 613 O O . THR A 1 73 ? -5.079 -1.582 16.969 1.00 80.19 73 THR A O 1
ATOM 616 N N . SER A 1 74 ? -4.383 -2.637 18.817 1.00 81.38 74 SER A N 1
ATOM 617 C CA . SER A 1 74 ? -3.909 -3.837 18.119 1.00 81.38 74 SER A CA 1
ATOM 618 C C . SER A 1 74 ? -5.049 -4.568 17.397 1.00 81.38 74 SER A C 1
ATOM 620 O O . SER A 1 74 ? -4.910 -4.923 16.230 1.00 81.38 74 SER A O 1
ATOM 622 N N . LYS A 1 75 ? -6.225 -4.701 18.033 1.00 82.62 75 LYS A N 1
ATOM 623 C CA . LYS A 1 75 ? -7.412 -5.280 17.379 1.00 82.62 75 LYS A CA 1
ATOM 624 C C . LYS A 1 75 ? -7.889 -4.418 16.210 1.00 82.62 75 LYS A C 1
ATOM 626 O O . LYS A 1 75 ? -8.186 -4.957 15.148 1.00 82.62 75 LYS A O 1
ATOM 631 N N . LEU A 1 76 ? -7.919 -3.095 16.384 1.00 82.81 76 LEU A N 1
ATOM 632 C CA . LEU A 1 76 ? -8.292 -2.158 15.318 1.00 82.81 76 LEU A CA 1
ATOM 633 C C . LEU A 1 76 ? -7.298 -2.182 14.157 1.00 82.81 76 LEU A C 1
ATOM 635 O O . LEU A 1 76 ? -7.705 -2.145 13.003 1.00 82.81 76 LEU A O 1
ATOM 639 N N . PHE A 1 77 ? -6.007 -2.288 14.450 1.00 86.06 77 PHE A N 1
ATOM 640 C CA . PHE A 1 77 ? -4.960 -2.392 13.447 1.00 86.06 77 PHE A CA 1
ATOM 641 C C . PHE A 1 77 ? -5.100 -3.678 12.631 1.00 86.06 77 PHE A C 1
ATOM 643 O O . PHE A 1 77 ? -5.156 -3.607 11.406 1.00 86.06 77 PHE A O 1
ATOM 650 N N . THR A 1 78 ? -5.253 -4.836 13.278 1.00 85.00 78 THR A N 1
ATOM 651 C CA . THR A 1 78 ? -5.479 -6.114 12.581 1.00 85.00 78 THR A CA 1
ATOM 652 C C . THR A 1 78 ? -6.761 -6.086 11.751 1.00 85.00 78 THR A C 1
ATOM 654 O O . THR A 1 78 ? -6.749 -6.482 10.588 1.00 85.00 78 THR A O 1
ATOM 657 N N . SER A 1 79 ? -7.855 -5.555 12.305 1.00 83.69 79 SER A N 1
ATOM 658 C CA . SER A 1 79 ? -9.114 -5.375 11.574 1.00 83.69 79 SER A CA 1
ATOM 659 C C . SER A 1 79 ? -8.939 -4.465 10.353 1.00 83.69 79 SER A C 1
ATOM 661 O O . SER A 1 79 ? -9.419 -4.793 9.270 1.00 83.69 79 SER A O 1
ATOM 663 N N . HIS A 1 80 ? -8.185 -3.372 10.485 1.00 84.00 80 HIS A N 1
ATOM 664 C CA . HIS A 1 80 ? -7.882 -2.469 9.379 1.00 84.00 80 HIS A CA 1
ATOM 665 C C . HIS A 1 80 ? -7.043 -3.154 8.291 1.00 84.00 80 HIS A C 1
ATOM 667 O O . HIS A 1 80 ? -7.315 -2.969 7.109 1.00 84.00 80 HIS A O 1
ATOM 673 N N . TRP A 1 81 ? -6.073 -3.995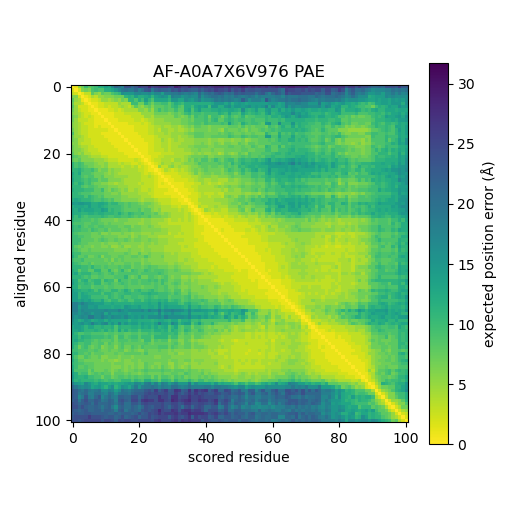 8.662 1.00 85.25 81 TRP A N 1
ATOM 674 C CA . TRP A 1 81 ? -5.306 -4.813 7.713 1.00 85.25 81 TRP A CA 1
ATOM 675 C C . TRP A 1 81 ? -6.173 -5.801 6.943 1.00 85.25 81 TRP A C 1
ATOM 677 O O . TRP A 1 81 ? -6.048 -5.897 5.723 1.00 85.25 81 TRP A O 1
ATOM 687 N N . ILE A 1 82 ? -7.072 -6.496 7.637 1.00 84.75 82 ILE A N 1
ATOM 688 C CA . ILE A 1 82 ? -8.013 -7.431 7.019 1.00 84.75 82 ILE A CA 1
ATOM 689 C C . ILE A 1 82 ? -8.935 -6.679 6.050 1.00 84.75 82 ILE A C 1
ATOM 691 O O . ILE A 1 82 ? -9.066 -7.076 4.894 1.00 84.75 82 ILE A O 1
ATOM 695 N N . ALA A 1 83 ? -9.510 -5.554 6.481 1.00 80.19 83 ALA A N 1
ATOM 696 C CA . ALA A 1 83 ? -10.369 -4.722 5.643 1.00 80.19 83 ALA A CA 1
ATOM 697 C C . ALA A 1 83 ? -9.635 -4.203 4.393 1.00 80.19 83 ALA A C 1
ATOM 699 O O . ALA A 1 83 ? -10.166 -4.283 3.286 1.00 80.19 83 ALA A O 1
ATOM 700 N N . SER A 1 84 ? -8.395 -3.728 4.539 1.00 82.44 84 SER A N 1
ATOM 701 C CA . SER A 1 84 ? -7.575 -3.283 3.406 1.00 82.44 84 SER A CA 1
ATOM 702 C C . SER A 1 84 ? -7.227 -4.429 2.456 1.00 82.44 84 SER A C 1
ATOM 704 O O . SER A 1 84 ? -7.278 -4.246 1.243 1.00 82.44 84 SER A O 1
ATOM 706 N N . PHE A 1 85 ? -6.934 -5.627 2.968 1.00 84.69 85 PHE A N 1
ATOM 707 C CA . PHE A 1 85 ? -6.729 -6.811 2.131 1.00 84.69 85 PHE A CA 1
ATOM 708 C C . PHE A 1 85 ? -7.978 -7.136 1.301 1.00 84.69 85 PHE A C 1
ATOM 710 O O . PHE A 1 85 ? -7.889 -7.296 0.082 1.00 84.69 85 PHE A O 1
ATOM 717 N N . PHE A 1 86 ? -9.156 -7.153 1.930 1.00 78.81 86 PHE A N 1
ATOM 718 C CA . PHE A 1 86 ? -10.416 -7.359 1.216 1.00 78.81 86 PHE A CA 1
ATOM 719 C C . PHE A 1 86 ? -10.706 -6.243 0.211 1.00 78.81 86 PHE A C 1
ATOM 721 O O . PHE A 1 86 ? -11.220 -6.529 -0.865 1.00 78.81 86 PHE A O 1
ATOM 728 N N . ASN A 1 87 ? -10.328 -4.997 0.501 1.00 80.56 87 ASN A N 1
ATOM 729 C CA . ASN A 1 87 ? -10.454 -3.894 -0.449 1.00 80.56 87 ASN A CA 1
ATOM 730 C C . ASN A 1 87 ? -9.621 -4.112 -1.726 1.00 80.56 87 ASN A C 1
ATOM 732 O O . ASN A 1 87 ? -10.090 -3.783 -2.812 1.00 80.56 87 ASN A O 1
ATOM 736 N N . PHE A 1 88 ? -8.423 -4.699 -1.614 1.00 79.81 88 PHE A N 1
ATOM 737 C CA . PHE A 1 88 ? -7.571 -4.997 -2.771 1.00 79.81 88 PHE A CA 1
ATOM 738 C C . PHE A 1 88 ? -7.982 -6.264 -3.527 1.00 79.81 88 PHE A C 1
ATOM 740 O O . PHE A 1 88 ? -7.838 -6.316 -4.749 1.00 79.81 88 PHE A O 1
ATOM 747 N N . CYS A 1 89 ? -8.461 -7.292 -2.824 1.00 75.75 89 CYS A N 1
ATOM 748 C CA . CYS A 1 89 ? -8.785 -8.583 -3.433 1.00 75.75 89 CYS A CA 1
ATOM 749 C C . CYS A 1 89 ? -10.233 -8.691 -3.922 1.00 75.75 89 CYS A C 1
ATOM 751 O O . CYS A 1 89 ? -10.504 -9.492 -4.818 1.00 75.75 89 CYS A O 1
ATOM 753 N N . MET A 1 90 ? -11.169 -7.922 -3.359 1.00 69.56 90 MET A N 1
ATOM 754 C CA . MET A 1 90 ? -12.573 -7.972 -3.760 1.00 69.56 90 MET A CA 1
ATOM 755 C C . MET A 1 90 ? -12.939 -6.830 -4.711 1.00 69.56 90 MET A C 1
ATOM 757 O O . MET A 1 90 ? -12.470 -5.704 -4.547 1.00 69.56 90 MET A O 1
ATOM 761 N N . PRO A 1 91 ? -13.847 -7.077 -5.675 1.00 59.03 91 PRO A N 1
ATOM 762 C CA . PRO A 1 91 ? -14.495 -6.006 -6.417 1.00 59.03 91 PRO A CA 1
ATOM 763 C C . PRO A 1 91 ? -15.101 -5.013 -5.422 1.00 59.03 91 PRO A C 1
ATOM 765 O O . PRO A 1 91 ? -15.777 -5.421 -4.475 1.00 59.03 91 PRO A O 1
ATOM 768 N N . SER A 1 92 ? -14.849 -3.725 -5.649 1.00 57.84 92 SER A N 1
ATOM 769 C CA . SER A 1 92 ? -15.015 -2.563 -4.757 1.00 57.84 92 SER A CA 1
ATOM 770 C C . SER A 1 92 ? -16.349 -2.397 -4.003 1.00 57.84 92 SER A C 1
ATOM 772 O O . SER A 1 92 ? -16.476 -1.465 -3.219 1.00 57.84 92 SER A O 1
ATOM 774 N N . ASN A 1 93 ? -17.334 -3.271 -4.218 1.00 51.69 93 ASN A N 1
ATOM 775 C CA . ASN A 1 93 ? -18.640 -3.272 -3.558 1.00 51.69 93 ASN A CA 1
ATOM 776 C C . ASN A 1 93 ? -18.770 -4.260 -2.384 1.00 51.69 93 ASN A C 1
ATOM 778 O O . ASN A 1 93 ? -19.773 -4.205 -1.686 1.00 51.69 93 ASN A O 1
ATOM 782 N N . ILE A 1 94 ? -17.822 -5.183 -2.183 1.00 55.84 94 ILE A N 1
ATOM 783 C CA . ILE A 1 94 ? -17.969 -6.270 -1.191 1.00 55.84 94 ILE A CA 1
ATOM 784 C C . ILE A 1 94 ? -17.021 -6.090 0.013 1.00 55.84 94 ILE A C 1
ATOM 786 O O . ILE A 1 94 ? -17.358 -6.455 1.135 1.00 55.84 94 ILE A O 1
ATOM 790 N N . GLY A 1 95 ? -15.853 -5.469 -0.178 1.00 49.06 95 GLY A N 1
ATOM 791 C CA . GLY A 1 95 ? -14.784 -5.470 0.833 1.00 49.06 95 GLY A CA 1
ATOM 792 C C . GLY A 1 95 ? -15.046 -4.669 2.118 1.00 49.06 95 GLY A C 1
ATOM 793 O O . GLY A 1 95 ? -14.363 -4.903 3.109 1.00 49.06 95 GLY A O 1
ATOM 794 N N . GLY A 1 96 ? -16.004 -3.735 2.125 1.00 54.75 96 GLY A N 1
ATOM 795 C CA . GLY A 1 96 ? -16.309 -2.906 3.303 1.00 54.75 96 GLY A CA 1
ATOM 796 C C . GLY A 1 96 ? -17.284 -3.550 4.295 1.00 54.75 96 GLY A C 1
ATOM 797 O O . GLY A 1 96 ? -17.114 -3.391 5.503 1.00 54.75 96 GLY A O 1
ATOM 798 N N . ASP A 1 97 ? -18.266 -4.301 3.788 1.00 58.19 97 ASP A N 1
ATOM 799 C CA . ASP A 1 97 ? -19.389 -4.821 4.583 1.00 58.19 97 ASP A CA 1
ATOM 800 C C . ASP A 1 97 ? -19.248 -6.299 4.968 1.00 58.19 97 ASP A C 1
ATOM 802 O O . ASP A 1 97 ? -19.875 -6.734 5.929 1.00 58.19 97 ASP A O 1
ATOM 806 N N . VAL A 1 98 ? -18.379 -7.077 4.308 1.00 56.53 98 VAL A N 1
ATOM 807 C CA . VAL A 1 98 ? -18.166 -8.494 4.675 1.00 56.53 98 VAL A CA 1
ATOM 808 C C . VAL A 1 98 ? -17.558 -8.660 6.071 1.00 56.53 98 VAL A C 1
ATOM 810 O O . VAL A 1 98 ? -17.799 -9.669 6.720 1.00 56.53 98 VAL A O 1
ATOM 813 N N . TYR A 1 99 ? -16.812 -7.673 6.575 1.00 49.94 99 TYR A N 1
ATOM 814 C CA . TYR A 1 99 ? -16.251 -7.738 7.931 1.00 49.94 99 TYR A CA 1
ATOM 815 C C . TYR A 1 99 ? -17.260 -7.338 9.030 1.00 49.94 99 TYR A C 1
ATOM 817 O O . TYR A 1 99 ? -16.951 -7.452 10.214 1.00 49.94 99 TYR A O 1
ATOM 825 N N . ARG A 1 100 ? -18.451 -6.837 8.668 1.00 52.31 100 ARG A N 1
ATOM 826 C CA . ARG A 1 100 ? -19.463 -6.343 9.620 1.00 52.31 100 ARG A CA 1
ATOM 827 C C . ARG A 1 100 ? -20.645 -7.298 9.848 1.00 52.31 100 ARG A C 1
ATOM 829 O O . ARG A 1 100 ? -21.602 -6.880 10.495 1.00 52.31 100 ARG A O 1
ATOM 836 N N . VAL A 1 101 ? -20.583 -8.540 9.357 1.00 44.69 101 VAL A N 1
ATOM 837 C CA . VAL A 1 101 ? -21.595 -9.586 9.621 1.00 44.69 101 VAL A CA 1
ATOM 838 C C . VAL A 1 101 ? -21.097 -10.565 10.674 1.00 44.69 101 VAL A C 1
ATOM 840 O O . VAL A 1 101 ? -19.943 -11.027 10.536 1.00 44.69 101 VAL A O 1
#